Protein AF-A0A925MA32-F1 (afdb_monomer_lite)

Secondary structure (DSSP, 8-state):
-PPPPHHHHHHHHHHHHHS-HHHHHHHTTS-GGGT-

Structure (mmCIF, N/CA/C/O backbone):
data_AF-A0A925MA32-F1
#
_entry.id   AF-A0A925MA32-F1
#
loop_
_atom_site.group_PDB
_atom_site.id
_atom_site.type_symbol
_atom_site.label_atom_id
_atom_site.label_alt_id
_atom_site.label_comp_id
_atom_site.label_asym_id
_atom_site.label_entity_id
_atom_site.label_seq_id
_atom_site.pdbx_PDB_ins_code
_atom_site.Cartn_x
_atom_site.Cartn_y
_atom_site.Cartn_z
_atom_site.occupancy
_atom_site.B_iso_or_equiv
_atom_site.auth_seq_id
_atom_site.auth_comp_id
_atom_site.auth_asym_id
_atom_site.auth_atom_id
_atom_site.pdbx_PDB_model_num
ATOM 1 N N . MET A 1 1 ? -4.579 9.037 -21.052 1.00 62.31 1 MET A N 1
ATOM 2 C CA . MET A 1 1 ? -4.365 8.239 -19.825 1.00 62.31 1 MET A CA 1
ATOM 3 C C . MET A 1 1 ? -3.851 6.871 -20.237 1.00 62.31 1 MET A C 1
ATOM 5 O O . MET A 1 1 ? -4.470 6.251 -21.092 1.00 62.31 1 MET A O 1
ATOM 9 N N . GLY A 1 2 ? -2.684 6.463 -19.733 1.00 89.81 2 GLY A N 1
ATOM 10 C CA . GLY A 1 2 ? -2.121 5.138 -20.013 1.00 89.81 2 GLY A CA 1
ATOM 11 C C . GLY A 1 2 ? -2.890 4.029 -19.292 1.00 89.81 2 GLY A C 1
ATOM 12 O O . GLY A 1 2 ? -3.679 4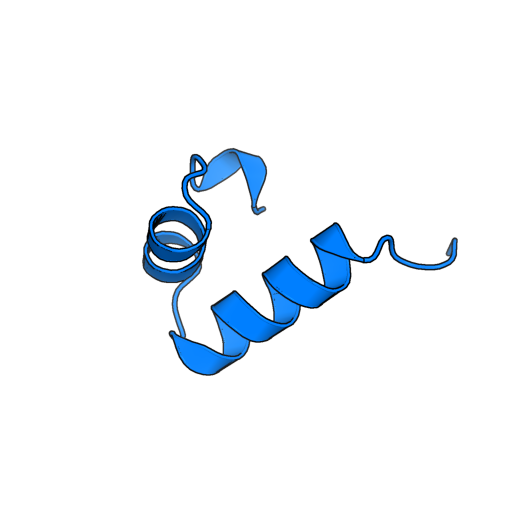.306 -18.390 1.00 89.81 2 GLY A O 1
ATOM 13 N N . ARG A 1 3 ? -2.662 2.773 -19.690 1.00 94.56 3 ARG A N 1
ATOM 14 C CA . ARG A 1 3 ? -3.182 1.614 -18.951 1.00 94.56 3 ARG A CA 1
ATOM 15 C C . ARG A 1 3 ? -2.583 1.612 -17.537 1.00 94.56 3 ARG A C 1
ATOM 17 O O . ARG A 1 3 ? -1.369 1.797 -17.430 1.00 94.56 3 ARG A O 1
ATOM 24 N N . PRO A 1 4 ? -3.388 1.409 -16.482 1.00 94.88 4 PRO A N 1
ATOM 25 C CA . PRO A 1 4 ? -2.852 1.289 -15.136 1.00 94.88 4 PRO A CA 1
ATOM 26 C C . PRO A 1 4 ? -1.946 0.059 -15.038 1.00 94.88 4 PRO A C 1
ATOM 28 O O . PRO A 1 4 ? -2.175 -0.954 -15.705 1.00 94.88 4 PRO A O 1
ATOM 31 N N . SER A 1 5 ? -0.915 0.144 -14.203 1.00 95.75 5 SER A N 1
ATOM 32 C CA . SER A 1 5 ? -0.133 -1.031 -13.829 1.00 95.75 5 SER A CA 1
ATOM 33 C C . SER A 1 5 ? -0.940 -1.930 -12.890 1.00 95.75 5 SER A C 1
ATOM 35 O O . SER A 1 5 ? -1.855 -1.469 -12.207 1.00 95.75 5 SER A O 1
ATOM 37 N N . ILE A 1 6 ? -0.572 -3.210 -12.804 1.00 96.38 6 ILE A N 1
ATOM 38 C CA . ILE A 1 6 ? -1.177 -4.133 -11.829 1.00 96.38 6 ILE A CA 1
ATOM 39 C C . ILE A 1 6 ? -1.054 -3.572 -10.408 1.00 96.38 6 ILE A C 1
ATOM 41 O O . ILE A 1 6 ? -2.032 -3.562 -9.673 1.00 96.38 6 ILE A O 1
ATOM 45 N N . ARG A 1 7 ? 0.096 -2.980 -10.066 1.00 95.31 7 ARG A N 1
ATOM 46 C CA . ARG A 1 7 ? 0.318 -2.368 -8.753 1.00 95.31 7 ARG A CA 1
ATOM 47 C C . ARG A 1 7 ? -0.657 -1.228 -8.453 1.00 95.31 7 ARG A C 1
ATOM 49 O O . ARG A 1 7 ? -1.082 -1.076 -7.319 1.00 95.31 7 ARG A O 1
ATOM 56 N N . GLN A 1 8 ? -1.046 -0.436 -9.454 1.00 95.88 8 GLN A N 1
ATOM 57 C CA . GLN A 1 8 ? -2.067 0.603 -9.271 1.00 95.88 8 GLN A CA 1
ATOM 58 C C . GLN A 1 8 ? -3.462 0.007 -9.038 1.00 95.88 8 GLN A C 1
ATOM 60 O O . GLN A 1 8 ? -4.237 0.562 -8.262 1.00 95.88 8 GLN A O 1
ATOM 65 N N . LEU A 1 9 ? -3.776 -1.124 -9.676 1.00 97.62 9 LEU A N 1
ATOM 66 C CA . LEU A 1 9 ? -5.027 -1.848 -9.439 1.00 97.62 9 LEU A CA 1
ATOM 67 C C . LEU A 1 9 ? -5.047 -2.484 -8.039 1.00 97.62 9 LEU A C 1
ATOM 69 O O . LEU A 1 9 ? -6.046 -2.363 -7.339 1.00 97.62 9 LEU A O 1
ATOM 73 N N . GLU A 1 10 ? -3.941 -3.086 -7.599 1.00 97.56 10 GLU A N 1
ATOM 74 C CA . GLU A 1 10 ? -3.776 -3.623 -6.238 1.00 97.56 10 GLU A CA 1
ATOM 75 C C . GLU A 1 10 ? -3.935 -2.527 -5.178 1.00 97.56 10 GLU A C 1
ATOM 77 O O . GLU A 1 10 ? -4.673 -2.704 -4.210 1.00 97.56 10 GLU A O 1
ATOM 82 N N . SER A 1 11 ? -3.311 -1.363 -5.394 1.00 97.81 11 SER A N 1
ATOM 83 C CA . SER A 1 11 ? -3.482 -0.184 -4.539 1.00 97.81 11 SER A CA 1
ATOM 84 C C . SER A 1 11 ? -4.945 0.241 -4.427 1.00 97.81 11 SER A C 1
ATOM 86 O O . SER A 1 11 ? -5.419 0.528 -3.329 1.00 97.81 11 SER A O 1
ATOM 88 N N . LEU A 1 12 ? -5.676 0.259 -5.547 1.00 97.81 12 LEU A N 1
ATOM 89 C CA . LEU A 1 12 ? -7.094 0.612 -5.564 1.00 97.81 12 LEU A CA 1
ATOM 90 C C . LEU A 1 12 ? -7.936 -0.387 -4.759 1.00 97.81 12 LEU A C 1
ATOM 92 O O . LEU A 1 12 ? -8.765 0.030 -3.950 1.00 97.81 12 LEU A O 1
ATOM 96 N N . VAL A 1 13 ? -7.703 -1.688 -4.951 1.00 98.44 13 VAL A N 1
ATOM 97 C CA . VAL A 1 13 ? -8.396 -2.753 -4.209 1.00 98.44 13 VAL A CA 1
ATOM 98 C C . VAL A 1 13 ? -8.112 -2.635 -2.711 1.00 98.44 13 VAL A C 1
ATOM 100 O O . VAL A 1 13 ? -9.049 -2.586 -1.920 1.00 98.44 13 VAL A O 1
ATOM 103 N N . ALA A 1 14 ? -6.849 -2.465 -2.312 1.00 98.44 14 ALA A N 1
ATOM 104 C CA . ALA A 1 14 ? -6.473 -2.330 -0.905 1.00 98.44 14 ALA A CA 1
ATOM 105 C C . ALA A 1 14 ? -7.127 -1.108 -0.231 1.00 98.44 14 ALA A C 1
ATOM 107 O O . ALA A 1 14 ? -7.534 -1.166 0.933 1.00 98.44 14 ALA A O 1
ATOM 108 N N . VAL A 1 15 ? -7.259 0.015 -0.946 1.00 98.44 15 VAL A N 1
ATOM 109 C CA . VAL A 1 15 ? -7.970 1.199 -0.435 1.00 98.44 15 VAL A CA 1
ATOM 110 C C . VAL A 1 15 ? -9.465 0.921 -0.291 1.00 98.44 15 VAL A C 1
ATOM 112 O O . VAL A 1 15 ? -10.042 1.292 0.731 1.00 98.44 15 VA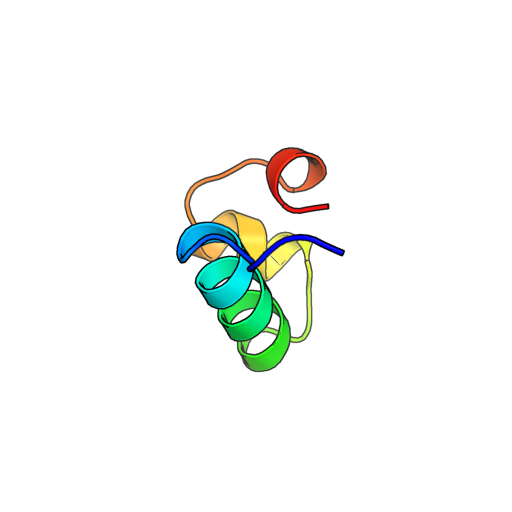L A O 1
ATOM 115 N N . ALA A 1 16 ? -10.082 0.246 -1.264 1.00 98.56 16 ALA A N 1
ATOM 116 C CA . ALA A 1 16 ? -11.498 -0.109 -1.215 1.00 98.56 16 ALA A CA 1
ATOM 117 C C . ALA A 1 16 ? -11.825 -1.066 -0.054 1.00 98.56 16 ALA A C 1
ATOM 119 O O . ALA A 1 16 ? -12.821 -0.869 0.636 1.00 98.56 16 ALA A O 1
ATOM 120 N N . GLU A 1 17 ? -10.969 -2.056 0.208 1.00 98.62 17 GLU A N 1
ATOM 121 C CA . GLU A 1 17 ? -11.155 -3.034 1.290 1.00 98.62 17 GLU A CA 1
ATOM 122 C C . GLU A 1 17 ? -10.952 -2.427 2.682 1.00 98.62 17 GLU A C 1
ATOM 124 O O . GLU A 1 17 ? -11.644 -2.778 3.637 1.00 98.62 17 GLU A O 1
ATOM 129 N N . THR A 1 18 ? -9.992 -1.512 2.820 1.00 98.31 18 THR A N 1
ATOM 130 C CA . THR A 1 18 ? -9.622 -0.957 4.131 1.00 98.31 18 THR A CA 1
ATOM 131 C C . THR A 1 18 ? -10.338 0.347 4.474 1.00 98.31 18 THR A C 1
ATOM 133 O O . THR A 1 18 ? -10.322 0.760 5.638 1.00 98.31 18 THR A O 1
ATOM 136 N N . GLY A 1 19 ? -10.893 1.043 3.476 1.00 98.25 19 GLY A N 1
ATOM 137 C CA . GLY A 1 19 ? -11.460 2.387 3.613 1.00 98.25 19 GLY A CA 1
ATOM 138 C C . GLY A 1 19 ? -10.443 3.451 4.048 1.00 98.25 19 GLY A C 1
ATOM 139 O O . GLY A 1 19 ? -10.831 4.521 4.515 1.00 98.25 19 GLY A O 1
ATOM 140 N N . SER A 1 20 ? -9.136 3.170 3.972 1.00 98.00 20 SER A N 1
ATOM 141 C CA . SER A 1 20 ? -8.094 4.060 4.490 1.00 98.00 20 SER A CA 1
ATOM 142 C C . SER A 1 20 ? -6.761 3.875 3.771 1.00 98.00 20 SER A C 1
ATOM 144 O O . SER A 1 20 ? -6.134 2.826 3.874 1.00 98.00 20 SER A O 1
ATOM 146 N N . PHE A 1 21 ? -6.241 4.945 3.163 1.00 97.75 21 PHE A N 1
ATOM 147 C CA . PHE A 1 21 ? -4.917 4.953 2.521 1.00 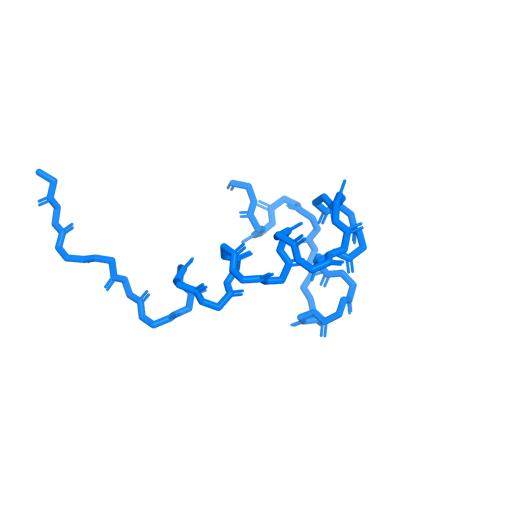97.75 21 PHE A CA 1
ATOM 148 C C . PHE A 1 21 ? -3.784 4.523 3.456 1.00 97.75 21 PHE A C 1
ATOM 150 O O . PHE A 1 21 ? -2.855 3.841 3.038 1.00 97.75 21 PHE A O 1
ATOM 157 N N . ARG A 1 22 ? -3.853 4.890 4.742 1.00 98.00 22 ARG A N 1
ATOM 158 C CA . ARG A 1 22 ? -2.840 4.473 5.718 1.00 98.00 22 ARG A CA 1
ATOM 159 C C . ARG A 1 22 ? -2.882 2.961 5.938 1.00 98.00 22 ARG A C 1
ATOM 161 O O . ARG A 1 22 ? -1.836 2.327 5.894 1.00 98.00 22 ARG A O 1
ATOM 168 N N . ARG A 1 23 ? -4.074 2.391 6.155 1.00 98.31 23 ARG A N 1
ATOM 169 C CA . ARG A 1 23 ? -4.236 0.943 6.371 1.00 98.31 23 ARG A CA 1
ATOM 170 C C . ARG A 1 23 ? -3.903 0.141 5.111 1.00 98.31 23 ARG A C 1
ATOM 172 O O . ARG A 1 23 ? -3.226 -0.871 5.231 1.00 98.31 23 ARG A O 1
ATOM 179 N N . ALA A 1 24 ? -4.295 0.627 3.934 1.00 98.56 24 ALA A N 1
ATOM 180 C CA . ALA A 1 24 ? -3.932 0.042 2.644 1.00 98.56 24 ALA A CA 1
ATOM 181 C C . ALA A 1 24 ? -2.412 0.034 2.412 1.00 98.56 24 ALA A C 1
ATOM 183 O O . ALA A 1 24 ? -1.846 -0.962 1.981 1.00 98.56 24 ALA A O 1
ATOM 184 N N . ALA A 1 25 ? -1.716 1.123 2.747 1.00 98.25 25 ALA A N 1
ATOM 185 C CA . ALA A 1 25 ? -0.262 1.164 2.628 1.00 98.25 25 ALA A CA 1
ATOM 186 C C . ALA A 1 25 ? 0.411 0.159 3.576 1.00 98.25 25 ALA A C 1
ATOM 188 O O . ALA A 1 25 ? 1.333 -0.551 3.176 1.00 98.25 25 ALA A O 1
ATOM 189 N N . THR A 1 26 ? -0.101 0.039 4.807 1.00 98.19 26 THR A N 1
ATOM 190 C CA . THR A 1 26 ? 0.351 -0.976 5.766 1.00 98.19 26 THR A CA 1
ATOM 191 C C . THR A 1 26 ? 0.111 -2.400 5.257 1.00 98.19 26 THR A C 1
ATOM 193 O O . THR A 1 26 ? 1.018 -3.219 5.375 1.00 98.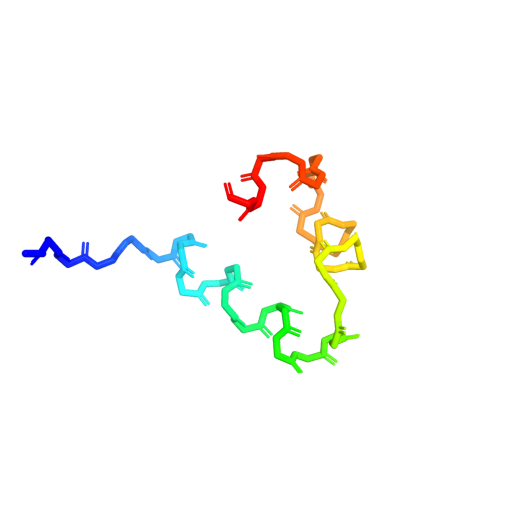19 26 THR A O 1
ATOM 196 N N . SER A 1 27 ? -1.052 -2.706 4.665 1.00 98.06 27 SER A N 1
ATOM 197 C C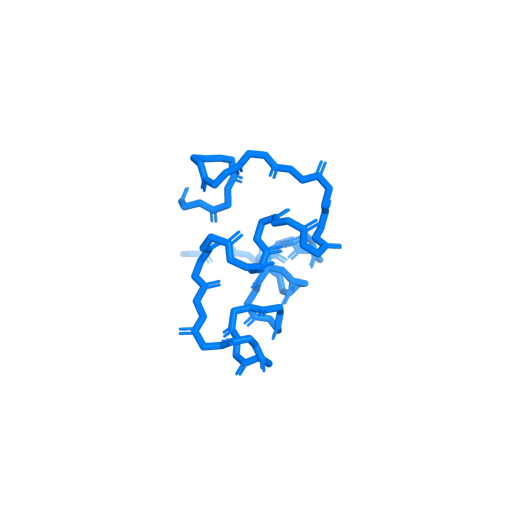A . SER A 1 27 ? -1.330 -4.050 4.131 1.00 98.06 27 SER A CA 1
ATOM 198 C C . SER A 1 27 ? -0.468 -4.400 2.916 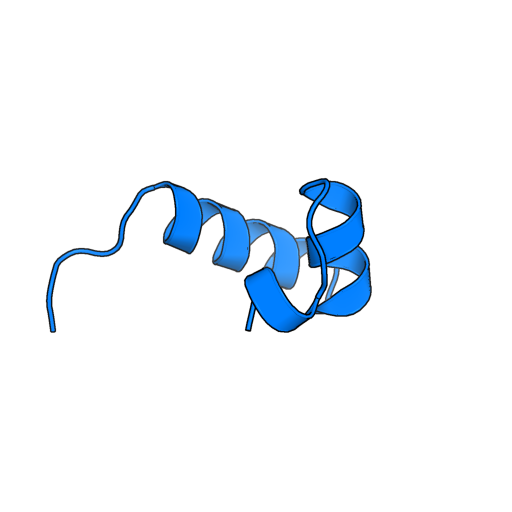1.00 98.06 27 SER A C 1
ATOM 200 O O . SER A 1 27 ? -0.123 -5.563 2.730 1.00 98.06 27 SER A O 1
ATOM 202 N N . LEU A 1 28 ? -0.064 -3.399 2.129 1.00 97.50 28 LEU A N 1
ATOM 203 C CA . LEU A 1 28 ? 0.818 -3.548 0.967 1.00 97.50 28 LEU A CA 1
ATOM 204 C C . LEU A 1 28 ? 2.319 -3.476 1.307 1.00 97.50 28 LEU A C 1
ATOM 206 O O . LEU A 1 28 ? 3.154 -3.565 0.406 1.00 97.50 28 LEU A O 1
ATOM 210 N N . GLY A 1 29 ? 2.685 -3.296 2.581 1.00 97.94 29 GLY A N 1
ATOM 211 C CA . GLY A 1 29 ? 4.085 -3.216 3.009 1.00 97.94 29 GLY A CA 1
ATOM 212 C C . GLY A 1 29 ? 4.835 -1.991 2.468 1.00 97.94 29 GLY A C 1
ATOM 213 O O . GLY A 1 29 ? 6.047 -2.053 2.268 1.00 97.94 29 GLY A O 1
ATOM 214 N N . ILE A 1 30 ? 4.131 -0.884 2.211 1.00 97.56 30 ILE A N 1
ATOM 215 C CA . ILE A 1 30 ? 4.707 0.366 1.695 1.00 97.56 30 ILE A CA 1
ATOM 216 C C . ILE A 1 30 ? 4.389 1.563 2.593 1.00 97.56 30 ILE A C 1
ATOM 218 O O . ILE A 1 30 ? 3.523 1.516 3.466 1.00 97.56 30 ILE A O 1
ATOM 222 N N . SER A 1 31 ? 5.091 2.675 2.373 1.00 97.81 31 SER A N 1
ATOM 223 C CA . SER A 1 31 ? 4.742 3.941 3.014 1.00 97.81 31 SER A CA 1
ATOM 224 C C . SER A 1 31 ? 3.456 4.512 2.402 1.00 97.81 31 SER A C 1
ATOM 226 O O . SER A 1 31 ? 3.193 4.345 1.212 1.00 97.81 31 SER A O 1
ATOM 228 N N . GLN A 1 32 ? 2.648 5.217 3.198 1.00 96.38 32 GLN A N 1
ATOM 229 C CA . GLN A 1 32 ? 1.429 5.860 2.689 1.00 96.38 32 GLN A CA 1
ATOM 230 C C . GLN A 1 32 ? 1.697 6.875 1.557 1.00 96.38 32 GLN A C 1
ATOM 232 O O . GLN A 1 32 ? 0.920 6.870 0.606 1.00 96.38 32 GLN A O 1
ATOM 237 N N . PRO A 1 33 ? 2.801 7.651 1.563 1.00 96.44 33 PRO A N 1
ATOM 238 C CA . PRO A 1 33 ? 3.174 8.483 0.417 1.00 96.44 33 PRO A CA 1
ATOM 239 C C . PRO A 1 33 ? 3.503 7.706 -0.865 1.00 96.44 33 PRO A C 1
ATOM 241 O O . PRO A 1 33 ? 3.344 8.243 -1.951 1.00 96.44 33 PRO A O 1
ATOM 244 N N . ALA A 1 34 ? 3.958 6.452 -0.769 1.00 95.50 34 ALA A N 1
ATOM 245 C CA . ALA A 1 34 ? 4.206 5.613 -1.946 1.00 95.50 34 ALA A CA 1
ATOM 246 C C . ALA A 1 34 ? 2.915 5.022 -2.550 1.00 95.50 34 ALA A C 1
ATOM 248 O O . ALA A 1 34 ? 2.964 4.431 -3.629 1.00 95.50 34 ALA A O 1
ATOM 249 N N . LEU A 1 35 ? 1.784 5.140 -1.842 1.00 94.81 35 LEU A N 1
ATOM 250 C CA . LEU A 1 35 ? 0.457 4.708 -2.290 1.00 94.81 35 LEU A CA 1
ATOM 251 C C . LEU A 1 35 ? -0.341 5.846 -2.956 1.00 94.81 35 LEU A C 1
ATOM 253 O O . LEU A 1 35 ? -1.186 5.560 -3.803 1.00 94.81 35 LEU A O 1
ATOM 257 N N . SER A 1 36 ? -0.121 7.095 -2.524 1.00 81.19 36 SER A N 1
ATOM 258 C CA . SER A 1 36 ? -0.851 8.300 -2.962 1.00 81.19 36 SER A CA 1
ATOM 259 C C . SER A 1 36 ? -0.420 8.843 -4.316 1.00 81.19 36 SER A C 1
ATOM 261 O O . SER A 1 36 ? 0.797 8.799 -4.595 1.00 81.19 36 SER A O 1
#

pLDDT: mean 95.69, std 6.45, range [62.31, 98.62]

Radius of gyration: 9.48 Å; chains: 1; bounding box: 16×13×26 Å

Sequence (36 aa):
MGRPSIRQLESLVAVAETGSFRRAATSLGISQPALS

Foldseek 3Di:
DDDDDPVLVLLVVLCVVPVDLCRSCVVVVHHSVVSD